Protein AF-A0A352CBV1-F1 (afdb_monomer_lite)

Secondary structure (DSSP, 8-state):
----EEEEEEEETTEEEEEEEETTTTEEEEEEEETTT-HHHHHHHHHHHHHHSPPPP-STT-----SS-----------

Foldseek 3Di:
DQADWDWDWDDDPQKIKIWTARPVPRQIFMDMDGPPPCVVVRVVVRVVCRVPPDDPDPPPDPPPDPPDPPPPPDDPPDD

Radius of gyration: 21.02 Å; chains: 1; bounding box: 58×23×48 Å

Sequence (79 aa):
MPGEILLEWVIDGAWMRCSAVCAATGREAQAIGPAAGAREALAQIAIAKLINAPRPRSAAMAPEPPPFPRGPIGLDLRA

pLDDT: mean 83.41, std 18.11, range [47.19, 98.62]

Structure (mmCIF, N/CA/C/O backbone):
data_AF-A0A352CBV1-F1
#
_entry.id   AF-A0A352CBV1-F1
#
loop_
_atom_site.group_PDB
_atom_site.id
_atom_site.type_symbol
_atom_site.label_atom_id
_atom_site.label_alt_id
_atom_site.label_comp_id
_atom_site.label_asym_id
_atom_site.label_entity_id
_atom_site.label_seq_id
_atom_site.pdbx_PDB_ins_code
_atom_site.Cartn_x
_atom_site.Cartn_y
_atom_site.Cartn_z
_atom_site.occupancy
_atom_site.B_iso_or_equiv
_atom_site.auth_seq_id
_atom_site.auth_comp_id
_atom_site.auth_asym_id
_atom_site.auth_atom_id
_atom_site.pdbx_PDB_model_num
ATOM 1 N N . MET A 1 1 ? -3.291 5.428 16.980 1.00 47.19 1 MET A N 1
ATOM 2 C CA . MET A 1 1 ? -2.089 5.159 16.162 1.00 47.19 1 MET A CA 1
ATOM 3 C C . MET A 1 1 ? -2.496 4.183 15.075 1.00 47.19 1 MET A C 1
ATOM 5 O O . MET A 1 1 ? -3.325 3.333 15.395 1.00 47.19 1 MET A O 1
ATOM 9 N N . PRO A 1 2 ? -2.053 4.322 13.812 1.00 59.81 2 PRO A N 1
ATOM 10 C CA . PRO A 1 2 ? -2.304 3.260 12.846 1.00 59.81 2 PRO A CA 1
ATOM 11 C C . PRO A 1 2 ? -1.632 2.016 13.433 1.00 59.81 2 PRO A C 1
ATOM 13 O O . PRO A 1 2 ? -0.476 2.090 13.839 1.00 59.81 2 PRO A O 1
ATOM 16 N N . GLY A 1 3 ? -2.394 0.945 13.642 1.00 79.12 3 GLY A N 1
ATOM 17 C CA . GLY A 1 3 ? -1.835 -0.317 14.122 1.00 79.12 3 GLY A CA 1
ATOM 18 C C . GLY A 1 3 ? -0.869 -0.907 13.093 1.00 79.12 3 GLY A C 1
ATOM 19 O O . GLY A 1 3 ? -0.342 -0.205 12.234 1.00 79.12 3 GLY A O 1
ATOM 20 N N . GLU A 1 4 ? -0.677 -2.216 13.137 1.00 94.56 4 GLU A N 1
ATOM 21 C CA . GLU A 1 4 ? 0.038 -2.939 12.086 1.00 94.56 4 GLU A CA 1
ATOM 22 C C . GLU A 1 4 ? -0.497 -2.573 10.683 1.00 94.56 4 GLU A C 1
ATOM 24 O O . GLU A 1 4 ? -1.715 -2.535 10.456 1.00 94.56 4 GLU A O 1
ATOM 29 N N . ILE A 1 5 ? 0.419 -2.242 9.765 1.00 96.50 5 ILE A N 1
ATOM 30 C CA . ILE A 1 5 ? 0.119 -1.955 8.359 1.00 96.50 5 ILE A CA 1
ATOM 31 C C . ILE A 1 5 ? 0.701 -3.083 7.516 1.00 96.50 5 ILE A C 1
ATOM 33 O O . ILE A 1 5 ? 1.915 -3.279 7.486 1.00 96.50 5 ILE A O 1
ATOM 37 N N . LEU A 1 6 ? -0.173 -3.787 6.807 1.00 97.75 6 LEU A N 1
ATOM 38 C CA . LEU A 1 6 ? 0.190 -4.824 5.849 1.00 97.75 6 LEU A CA 1
ATOM 39 C C . LEU A 1 6 ? 0.407 -4.176 4.480 1.00 97.75 6 LEU A C 1
ATOM 41 O O . LEU A 1 6 ? -0.369 -3.306 4.078 1.00 97.75 6 LEU A O 1
ATOM 45 N N . LEU A 1 7 ? 1.457 -4.595 3.775 1.00 98.06 7 LEU A N 1
ATOM 46 C CA . LEU A 1 7 ? 1.738 -4.159 2.410 1.00 98.06 7 LEU A CA 1
ATOM 47 C C . LEU A 1 7 ? 1.580 -5.332 1.450 1.00 98.06 7 LEU A C 1
ATOM 49 O O . LEU A 1 7 ? 2.352 -6.290 1.508 1.00 98.06 7 LEU A O 1
ATOM 53 N N . GLU A 1 8 ? 0.629 -5.221 0.533 1.00 98.00 8 GLU A N 1
ATOM 54 C CA . GLU A 1 8 ? 0.413 -6.203 -0.526 1.00 98.00 8 GLU A CA 1
ATOM 55 C C . GLU A 1 8 ? 0.905 -5.660 -1.864 1.00 98.00 8 GLU A C 1
ATOM 57 O O . GLU A 1 8 ? 0.692 -4.494 -2.205 1.00 98.00 8 GLU A O 1
ATOM 62 N N . TRP A 1 9 ? 1.568 -6.522 -2.628 1.00 98.19 9 TRP A N 1
ATOM 63 C CA . TRP A 1 9 ? 2.199 -6.172 -3.893 1.00 98.19 9 TRP A CA 1
ATOM 64 C C . TRP A 1 9 ? 1.613 -7.010 -5.014 1.00 98.19 9 TRP A C 1
ATOM 66 O O . TRP A 1 9 ? 1.575 -8.235 -4.919 1.00 98.19 9 TRP A O 1
ATOM 76 N N . VAL A 1 10 ? 1.209 -6.355 -6.097 1.00 98.25 10 VAL A N 1
ATOM 77 C CA . VAL A 1 10 ? 0.783 -7.028 -7.327 1.00 98.25 10 VAL A CA 1
ATOM 78 C C . VAL A 1 10 ? 1.581 -6.451 -8.480 1.00 98.25 10 VAL A C 1
ATOM 80 O O . VAL A 1 10 ? 1.580 -5.238 -8.671 1.00 98.25 10 VAL A O 1
ATOM 83 N N . ILE A 1 11 ? 2.273 -7.312 -9.222 1.00 98.00 11 ILE A N 1
ATOM 84 C CA . ILE A 1 11 ? 3.009 -6.942 -10.433 1.00 98.00 11 ILE A CA 1
ATOM 85 C C . ILE A 1 11 ? 2.180 -7.379 -11.633 1.00 98.00 11 ILE A C 1
ATOM 87 O O . ILE A 1 11 ? 1.775 -8.537 -11.712 1.00 98.00 11 ILE A O 1
ATOM 91 N N . ASP A 1 12 ? 1.961 -6.449 -12.554 1.00 96.94 12 ASP A N 1
ATOM 92 C CA . ASP A 1 12 ? 1.299 -6.684 -13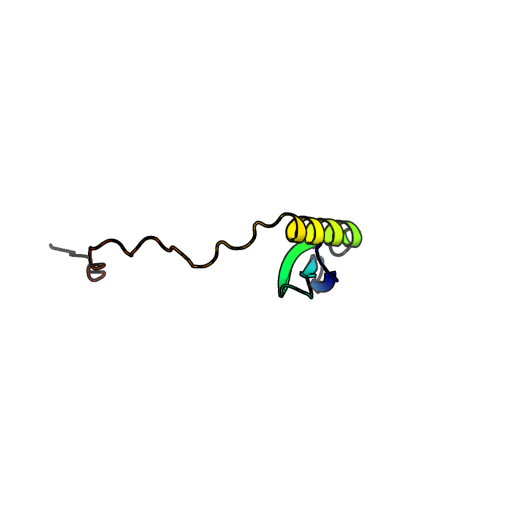.829 1.00 96.94 12 ASP A CA 1
ATOM 93 C C . ASP A 1 12 ? 2.141 -6.063 -14.950 1.00 96.94 12 ASP A C 1
ATOM 95 O O . ASP A 1 12 ? 2.141 -4.850 -15.185 1.00 96.94 12 ASP A O 1
ATOM 99 N N . GLY A 1 13 ? 2.955 -6.904 -15.589 1.00 96.75 13 GLY A N 1
ATOM 100 C CA . GLY A 1 13 ? 3.919 -6.479 -16.599 1.00 96.75 13 GLY A CA 1
ATOM 101 C C . GLY A 1 13 ? 4.872 -5.392 -16.088 1.00 96.75 13 GLY A C 1
ATOM 102 O O . GLY A 1 13 ? 5.613 -5.590 -15.128 1.00 96.75 13 GLY A O 1
ATOM 103 N N . ALA A 1 14 ? 4.863 -4.234 -16.755 1.00 97.69 14 ALA A N 1
ATOM 104 C CA . ALA A 1 14 ? 5.706 -3.085 -16.411 1.00 97.69 14 ALA A CA 1
ATOM 105 C C . ALA A 1 14 ? 5.184 -2.263 -15.215 1.00 97.69 14 ALA A C 1
ATOM 107 O O . ALA A 1 14 ? 5.841 -1.304 -14.800 1.00 97.69 14 ALA A O 1
ATOM 108 N N . TRP A 1 15 ? 4.026 -2.623 -14.659 1.00 98.00 15 TRP A N 1
ATOM 109 C CA . TRP A 1 15 ? 3.358 -1.903 -13.581 1.00 98.00 15 TRP A CA 1
ATOM 110 C C . TRP A 1 15 ? 3.317 -2.723 -12.294 1.00 98.00 15 TRP A C 1
ATOM 112 O O . TRP A 1 15 ? 3.330 -3.952 -12.296 1.00 98.00 15 TRP A O 1
ATOM 122 N N . MET A 1 16 ? 3.258 -2.025 -11.167 1.00 98.19 16 MET A N 1
ATOM 123 C CA . MET A 1 16 ? 3.107 -2.613 -9.846 1.00 98.19 16 MET A CA 1
ATOM 124 C C . MET A 1 16 ? 2.129 -1.782 -9.025 1.00 98.19 16 MET A C 1
ATOM 126 O O . MET A 1 16 ? 2.162 -0.550 -9.048 1.00 98.19 16 MET A O 1
ATOM 130 N N . ARG A 1 17 ? 1.284 -2.469 -8.262 1.00 98.50 17 ARG A N 1
ATOM 131 C CA . ARG A 1 17 ? 0.419 -1.893 -7.238 1.00 98.50 17 ARG A CA 1
ATOM 132 C C . ARG A 1 17 ? 0.944 -2.257 -5.855 1.00 98.50 17 ARG A C 1
ATOM 134 O O . ARG A 1 17 ? 1.264 -3.416 -5.607 1.00 98.50 17 ARG A O 1
ATOM 141 N N . CYS A 1 18 ? 0.970 -1.270 -4.965 1.00 98.62 18 CYS A N 1
ATOM 142 C CA . CYS A 1 18 ? 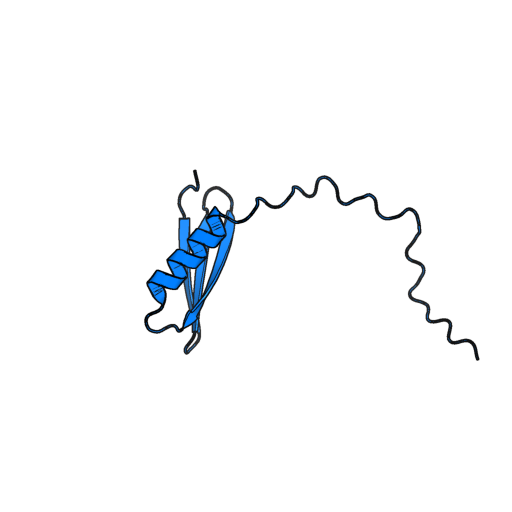1.112 -1.445 -3.526 1.00 98.62 18 CYS A CA 1
ATOM 143 C C . CYS A 1 18 ? -0.217 -1.104 -2.847 1.00 98.62 18 CYS A C 1
ATOM 145 O O . CYS A 1 18 ? -0.706 0.020 -3.002 1.00 98.62 18 CYS A O 1
ATOM 147 N N . SER A 1 19 ? -0.778 -2.050 -2.100 1.00 98.44 19 SER A N 1
ATOM 148 C CA . SER A 1 19 ? -1.898 -1.834 -1.181 1.00 98.44 19 SER A CA 1
ATOM 149 C C . SER A 1 19 ? -1.370 -1.760 0.248 1.00 98.44 19 SER A C 1
ATOM 151 O O . SER A 1 19 ? -0.738 -2.702 0.713 1.00 98.44 19 SER A O 1
ATOM 153 N N . ALA A 1 20 ? -1.634 -0.657 0.947 1.00 98.19 20 ALA A N 1
ATOM 154 C CA . ALA A 1 20 ? -1.382 -0.521 2.376 1.00 98.19 20 ALA A CA 1
ATOM 155 C C . ALA A 1 20 ? -2.693 -0.715 3.142 1.00 98.19 20 ALA A C 1
ATOM 157 O O . ALA A 1 20 ? -3.632 0.059 2.941 1.00 98.19 20 ALA A O 1
ATOM 158 N N . VAL A 1 21 ? -2.744 -1.710 4.030 1.00 97.06 21 VAL A N 1
ATOM 159 C CA . VAL A 1 21 ? -3.946 -2.102 4.783 1.00 97.06 21 VAL A CA 1
ATOM 160 C C . VAL A 1 21 ? -3.687 -1.972 6.282 1.00 97.06 21 VAL A C 1
ATOM 162 O O . VAL A 1 21 ? -2.775 -2.594 6.819 1.00 97.06 21 VAL A O 1
ATOM 165 N N . CYS A 1 22 ? -4.493 -1.180 6.990 1.00 94.94 22 CYS A N 1
ATOM 166 C CA . CYS A 1 22 ? -4.424 -1.097 8.450 1.00 94.94 22 CYS A CA 1
ATOM 167 C C . CYS A 1 22 ? -5.168 -2.283 9.076 1.00 94.94 22 CYS A C 1
ATOM 169 O O . CYS A 1 22 ? -6.403 -2.292 9.078 1.00 94.94 22 CYS A O 1
ATOM 171 N N . ALA A 1 23 ? -4.439 -3.225 9.681 1.00 94.31 23 ALA A N 1
ATOM 172 C CA . ALA A 1 23 ? -4.995 -4.463 10.239 1.00 94.31 23 ALA A CA 1
ATOM 173 C C . ALA A 1 23 ? -6.108 -4.212 11.275 1.00 94.31 23 ALA A C 1
ATOM 175 O O . ALA A 1 23 ? -7.114 -4.911 11.308 1.00 94.31 23 ALA A O 1
ATOM 176 N N . ALA A 1 24 ? -5.969 -3.155 12.080 1.00 91.81 24 ALA A N 1
ATOM 177 C CA . ALA A 1 24 ? -6.934 -2.820 13.127 1.00 91.81 24 ALA A CA 1
ATOM 178 C C . ALA A 1 24 ? -8.255 -2.223 12.605 1.00 91.81 24 ALA A C 1
ATOM 180 O O . ALA A 1 24 ? -9.255 -2.241 13.318 1.00 91.81 24 ALA A O 1
ATOM 181 N N . THR A 1 25 ? -8.263 -1.623 11.409 1.00 89.56 25 THR A N 1
ATOM 182 C CA . THR A 1 25 ? -9.435 -0.875 10.903 1.00 89.56 25 THR A CA 1
ATOM 183 C C . THR A 1 25 ? -9.967 -1.380 9.568 1.00 89.56 25 THR A C 1
ATOM 185 O O . THR A 1 25 ? -11.016 -0.909 9.134 1.00 89.56 25 THR A O 1
ATOM 188 N N . GLY A 1 26 ? -9.238 -2.273 8.892 1.00 91.44 26 GLY A N 1
ATOM 189 C CA . GLY A 1 26 ? -9.543 -2.726 7.534 1.00 91.44 26 GLY A CA 1
ATOM 190 C C . GLY A 1 26 ? -9.435 -1.628 6.471 1.00 91.44 26 GLY A C 1
ATOM 191 O O . GLY A 1 26 ? -9.809 -1.843 5.325 1.00 91.44 26 GLY A O 1
ATOM 192 N N . ARG A 1 27 ? -8.956 -0.428 6.828 1.00 92.69 27 ARG A N 1
ATOM 193 C CA . ARG A 1 27 ? -8.788 0.667 5.870 1.00 92.69 27 ARG A CA 1
ATOM 194 C C . ARG A 1 27 ? -7.637 0.343 4.935 1.00 92.69 27 ARG A C 1
ATOM 196 O O . ARG A 1 27 ? -6.558 -0.016 5.400 1.00 92.69 27 ARG A O 1
ATOM 203 N N . GLU A 1 28 ? -7.864 0.560 3.650 1.00 95.38 28 GLU A N 1
ATOM 204 C CA . GLU A 1 28 ? -6.883 0.335 2.599 1.00 95.38 28 GLU A CA 1
ATOM 205 C C . GLU A 1 28 ? -6.649 1.616 1.793 1.00 95.38 28 GLU A C 1
ATOM 207 O O . GLU A 1 28 ? -7.572 2.400 1.551 1.00 95.38 28 GLU A O 1
ATOM 212 N N . ALA A 1 29 ? -5.406 1.820 1.362 1.00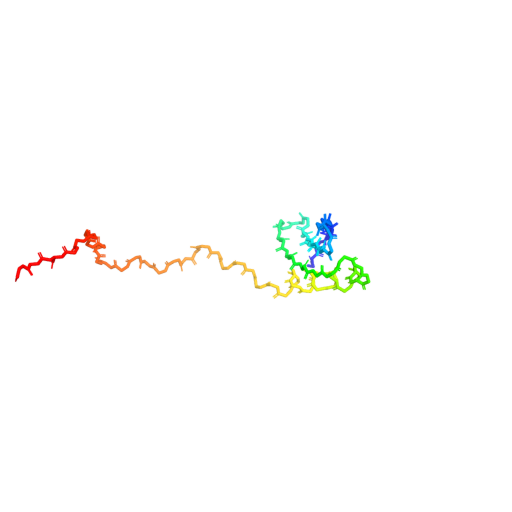 97.38 29 ALA A N 1
ATOM 213 C CA . ALA A 1 29 ? -5.065 2.777 0.321 1.00 97.38 29 ALA A CA 1
ATOM 214 C C . ALA A 1 29 ? -4.047 2.176 -0.650 1.00 97.38 29 ALA A C 1
ATOM 216 O O . ALA A 1 29 ? -3.224 1.347 -0.270 1.00 97.38 29 ALA A O 1
ATOM 217 N N . GLN A 1 30 ? -4.086 2.626 -1.904 1.00 98.12 30 GLN A N 1
ATOM 218 C CA . GLN A 1 30 ? -3.276 2.054 -2.975 1.00 98.12 30 GLN A CA 1
ATOM 219 C C . GLN A 1 30 ? -2.401 3.095 -3.679 1.00 98.12 30 GLN A C 1
ATOM 221 O O . GLN A 1 30 ? -2.778 4.266 -3.846 1.00 98.12 30 GLN A O 1
ATOM 226 N N . ALA A 1 31 ? -1.240 2.649 -4.149 1.00 98.50 31 ALA A N 1
ATOM 227 C CA . ALA A 1 31 ? -0.378 3.366 -5.082 1.00 98.50 31 ALA A CA 1
ATOM 228 C C . ALA A 1 31 ? 0.016 2.437 -6.236 1.00 98.50 31 ALA A C 1
ATOM 230 O O . ALA A 1 31 ? 0.300 1.264 -6.013 1.00 98.50 31 ALA A O 1
ATOM 231 N N . ILE A 1 32 ? 0.023 2.961 -7.461 1.00 98.44 32 ILE A N 1
ATOM 232 C CA . ILE A 1 32 ? 0.366 2.214 -8.676 1.00 98.44 32 ILE A CA 1
ATOM 233 C C . ILE A 1 32 ? 1.441 2.997 -9.424 1.00 98.44 32 ILE A C 1
ATOM 235 O O . ILE A 1 32 ? 1.354 4.223 -9.514 1.00 98.44 32 ILE A O 1
ATOM 239 N N . GLY A 1 33 ? 2.449 2.300 -9.939 1.00 98.00 33 G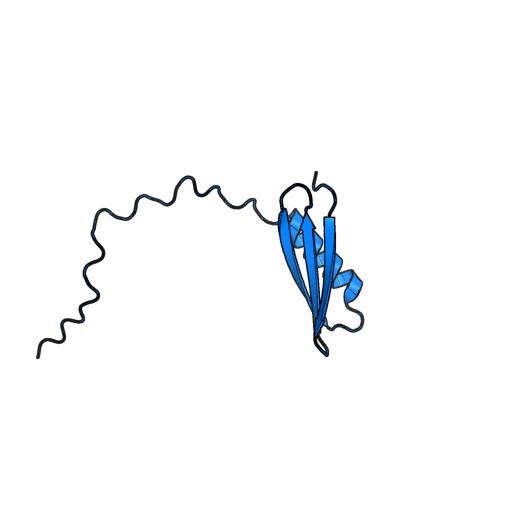LY A N 1
ATOM 240 C CA . GLY A 1 33 ? 3.540 2.899 -10.703 1.00 98.00 33 GLY A CA 1
ATOM 241 C C . GLY A 1 33 ? 4.400 1.851 -11.408 1.00 98.00 33 GLY A C 1
ATOM 242 O O . GLY A 1 33 ? 4.012 0.682 -11.455 1.00 98.00 33 GLY A O 1
ATOM 243 N N . PRO A 1 34 ? 5.556 2.249 -11.965 1.00 97.94 34 PRO A N 1
ATOM 244 C CA . PRO A 1 34 ? 6.471 1.327 -12.630 1.00 97.94 34 PRO A CA 1
ATOM 245 C C . PRO A 1 34 ? 6.943 0.209 -11.693 1.00 97.94 34 PRO A C 1
ATOM 247 O O . PRO A 1 34 ? 7.287 0.464 -10.541 1.00 97.94 34 PRO A O 1
ATOM 250 N N . ALA A 1 35 ? 7.010 -1.029 -12.180 1.00 97.19 35 ALA A N 1
ATOM 251 C CA . ALA A 1 35 ? 7.510 -2.154 -11.384 1.00 97.19 35 ALA A CA 1
ATOM 252 C C . ALA A 1 35 ? 9.019 -2.042 -11.088 1.00 97.19 35 ALA A C 1
ATOM 254 O O . ALA A 1 35 ? 9.490 -2.497 -10.045 1.00 97.19 35 ALA A O 1
ATOM 255 N N . ALA A 1 36 ? 9.779 -1.418 -11.993 1.00 96.75 36 ALA A N 1
ATOM 256 C CA . ALA A 1 36 ? 11.216 -1.220 -11.850 1.00 96.75 36 ALA A CA 1
ATOM 257 C C . ALA A 1 36 ? 11.526 0.068 -11.071 1.00 96.75 36 ALA A C 1
ATOM 259 O O . ALA A 1 36 ? 11.124 1.159 -11.469 1.00 96.75 36 ALA A O 1
ATOM 260 N N . GLY A 1 37 ? 12.267 -0.058 -9.968 1.00 94.38 37 GLY A N 1
ATOM 261 C CA . GLY A 1 37 ? 12.843 1.076 -9.236 1.00 94.38 37 GLY A CA 1
ATOM 262 C C . GLY A 1 37 ? 11.868 1.938 -8.424 1.00 94.38 37 GLY A C 1
ATOM 263 O O . GLY A 1 37 ? 12.316 2.880 -7.782 1.00 94.38 37 GLY A O 1
ATOM 264 N N . ALA A 1 38 ? 10.563 1.639 -8.413 1.00 96.31 38 ALA A N 1
ATOM 265 C CA . ALA A 1 38 ? 9.571 2.441 -7.686 1.00 96.31 38 ALA A CA 1
ATOM 266 C C . ALA A 1 38 ? 9.021 1.773 -6.412 1.00 96.31 38 ALA A C 1
ATOM 268 O O . ALA A 1 38 ? 8.100 2.312 -5.799 1.00 96.31 38 ALA A O 1
ATOM 269 N N . ARG A 1 39 ? 9.551 0.613 -5.995 1.00 96.88 39 ARG A N 1
ATOM 270 C CA . ARG A 1 39 ? 8.983 -0.181 -4.891 1.00 96.88 39 ARG A CA 1
ATOM 271 C C . ARG A 1 39 ? 8.890 0.622 -3.591 1.00 96.88 39 ARG A C 1
ATOM 273 O O . ARG A 1 39 ? 7.793 0.761 -3.058 1.00 96.88 39 ARG A O 1
ATOM 280 N N . GLU A 1 40 ? 9.984 1.191 -3.085 1.00 97.88 40 GLU A N 1
ATOM 281 C CA . GLU A 1 40 ? 9.937 1.945 -1.823 1.00 97.88 40 GLU A CA 1
ATOM 282 C C . GLU A 1 40 ? 9.029 3.179 -1.920 1.00 97.88 40 GLU A C 1
ATOM 284 O O . GLU A 1 40 ? 8.244 3.444 -1.008 1.00 97.88 40 GLU A O 1
ATOM 289 N N . ALA A 1 41 ? 9.081 3.898 -3.045 1.00 98.06 41 ALA A N 1
ATOM 290 C CA . ALA A 1 41 ? 8.258 5.084 -3.269 1.00 98.06 41 ALA A CA 1
ATOM 291 C C . ALA A 1 41 ? 6.756 4.748 -3.261 1.00 98.06 41 ALA A C 1
ATOM 293 O O . ALA A 1 41 ? 5.962 5.452 -2.633 1.00 98.06 41 ALA A O 1
ATOM 294 N N . LEU A 1 42 ? 6.353 3.643 -3.897 1.00 98.50 42 LEU A N 1
ATOM 295 C CA . LEU A 1 42 ? 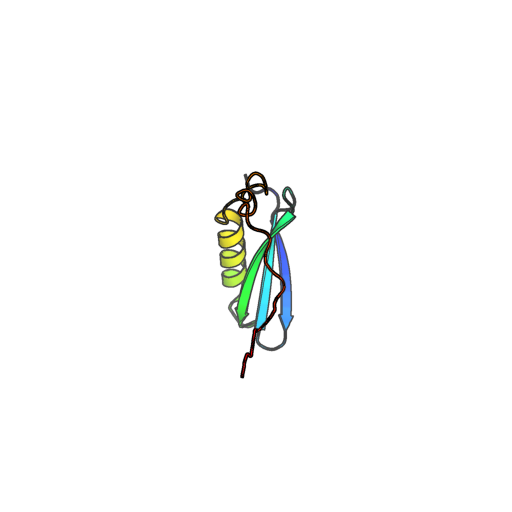4.960 3.192 -3.902 1.00 98.50 42 LEU A CA 1
ATOM 296 C C . LEU A 1 42 ? 4.475 2.802 -2.502 1.00 98.50 42 LEU A C 1
ATOM 298 O O . LEU A 1 42 ? 3.354 3.166 -2.140 1.00 98.50 42 LEU A O 1
ATOM 302 N N . ALA A 1 43 ? 5.314 2.147 -1.691 1.00 98.25 43 ALA A N 1
ATOM 303 C CA . ALA A 1 43 ? 4.983 1.851 -0.295 1.00 98.25 43 ALA A CA 1
ATOM 304 C C . ALA A 1 43 ? 4.762 3.134 0.514 1.00 98.25 43 ALA A C 1
ATOM 306 O O . ALA A 1 43 ? 3.740 3.278 1.185 1.00 98.25 43 ALA A O 1
ATOM 307 N N . GLN A 1 44 ? 5.691 4.091 0.417 1.00 98.31 44 GLN A N 1
ATOM 308 C CA . GLN A 1 44 ? 5.595 5.371 1.121 1.00 98.31 44 GLN A CA 1
ATOM 309 C C . GLN A 1 44 ? 4.322 6.129 0.739 1.00 98.31 44 GLN A C 1
ATOM 311 O O . GLN A 1 44 ? 3.612 6.621 1.617 1.00 98.31 44 GLN A O 1
ATOM 316 N N . ILE A 1 45 ? 3.990 6.176 -0.554 1.00 98.31 45 ILE A N 1
ATOM 317 C CA . ILE A 1 45 ? 2.774 6.834 -1.045 1.00 98.31 45 ILE A CA 1
ATOM 318 C C . ILE A 1 45 ? 1.519 6.119 -0.530 1.00 98.31 45 ILE A C 1
ATOM 320 O O . ILE A 1 45 ? 0.593 6.788 -0.070 1.00 98.31 45 ILE A O 1
ATOM 324 N N . ALA A 1 46 ? 1.460 4.785 -0.593 1.00 98.25 46 ALA A N 1
ATOM 325 C CA . ALA A 1 46 ? 0.305 4.021 -0.118 1.00 98.25 46 ALA A CA 1
ATOM 326 C C . ALA A 1 46 ? 0.084 4.212 1.393 1.00 98.25 46 ALA A C 1
ATOM 328 O O . ALA A 1 46 ? -1.036 4.501 1.821 1.00 98.25 46 ALA A O 1
ATOM 329 N N . ILE A 1 47 ? 1.155 4.163 2.191 1.00 97.25 47 ILE A N 1
ATOM 330 C CA . ILE A 1 47 ? 1.112 4.421 3.638 1.00 97.25 47 ILE A CA 1
ATOM 331 C C . ILE A 1 47 ? 0.675 5.863 3.920 1.00 97.25 47 ILE A C 1
ATOM 333 O O . ILE A 1 47 ? -0.224 6.087 4.732 1.00 97.25 47 ILE A O 1
ATOM 337 N N . ALA A 1 48 ? 1.257 6.849 3.234 1.00 97.19 48 ALA A N 1
ATOM 338 C CA . ALA A 1 48 ? 0.899 8.253 3.419 1.00 97.19 48 ALA A CA 1
ATOM 339 C C . ALA A 1 48 ? -0.575 8.514 3.073 1.00 97.19 48 ALA A C 1
ATOM 341 O O . ALA A 1 48 ? -1.259 9.232 3.804 1.00 97.19 48 ALA A O 1
ATOM 342 N N . LYS A 1 49 ? -1.093 7.899 2.003 1.00 96.06 49 LYS A N 1
ATOM 343 C CA . LYS A 1 49 ? -2.522 7.951 1.663 1.00 96.06 49 LYS A CA 1
ATOM 344 C C . LYS A 1 49 ? -3.377 7.331 2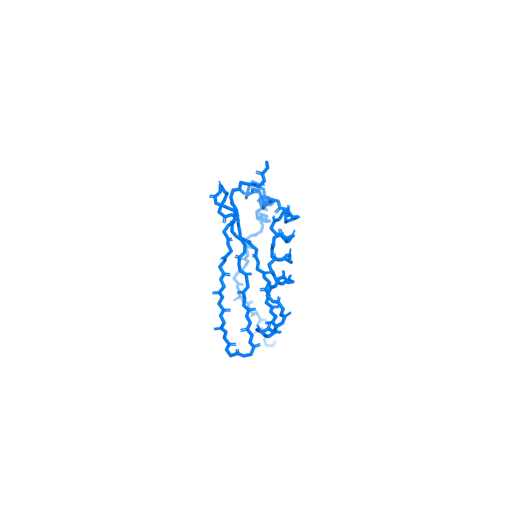.762 1.00 96.06 49 LYS A C 1
ATOM 346 O O . LYS A 1 49 ? -4.384 7.920 3.133 1.00 96.06 49 LYS A O 1
ATOM 351 N N . LEU A 1 50 ? -2.979 6.180 3.300 1.00 95.56 50 LEU A N 1
ATOM 352 C CA . LEU A 1 50 ? -3.728 5.497 4.354 1.00 95.56 50 LEU A CA 1
ATOM 353 C C . LEU A 1 50 ? -3.804 6.332 5.642 1.00 95.56 50 LEU A C 1
ATOM 355 O O . LEU A 1 50 ? -4.883 6.466 6.222 1.00 95.56 50 LEU A O 1
ATOM 359 N N . ILE A 1 51 ? -2.677 6.914 6.066 1.00 93.31 51 ILE A N 1
ATOM 360 C CA . ILE A 1 51 ? -2.576 7.735 7.283 1.00 93.31 51 ILE A CA 1
ATOM 361 C C . ILE A 1 51 ? -3.395 9.021 7.149 1.00 93.31 51 ILE A C 1
ATOM 363 O O . ILE A 1 51 ? -4.119 9.389 8.074 1.00 93.31 51 ILE A O 1
ATOM 367 N N . ASN A 1 52 ? -3.291 9.690 5.998 1.00 93.00 52 ASN A N 1
ATOM 368 C CA . ASN A 1 52 ? -3.907 10.999 5.784 1.00 93.00 52 ASN A CA 1
ATOM 369 C C . ASN A 1 52 ? -5.330 10.921 5.225 1.00 93.00 52 ASN A C 1
ATOM 371 O O . ASN A 1 52 ? -6.010 11.945 5.143 1.00 93.00 52 ASN A O 1
ATOM 375 N N . ALA A 1 53 ? -5.801 9.735 4.832 1.00 88.62 53 ALA A N 1
ATOM 376 C CA . ALA A 1 53 ? -7.159 9.586 4.345 1.00 88.62 53 ALA A CA 1
ATOM 377 C C . ALA A 1 53 ? -8.145 10.031 5.440 1.00 88.62 53 ALA A C 1
ATOM 379 O O . ALA A 1 53 ? -8.049 9.577 6.592 1.00 88.62 53 ALA A O 1
ATOM 380 N N . PRO A 1 54 ? -9.134 10.874 5.109 1.00 80.12 54 PRO A N 1
ATOM 381 C CA . PRO A 1 54 ? -10.194 11.188 6.048 1.00 80.12 54 PRO A CA 1
ATOM 382 C C . PRO A 1 54 ? -10.914 9.890 6.416 1.00 80.12 54 PRO A C 1
ATOM 384 O O . PRO A 1 54 ? -11.098 8.999 5.581 1.00 80.12 54 PRO A O 1
ATOM 387 N N . ARG A 1 55 ? -11.307 9.749 7.685 1.00 72.69 55 ARG A N 1
ATOM 388 C CA . ARG A 1 55 ? -12.197 8.652 8.071 1.00 72.69 55 ARG A CA 1
ATOM 389 C C . ARG A 1 55 ? -13.458 8.799 7.210 1.00 72.69 55 ARG A C 1
ATOM 391 O O . ARG A 1 55 ? -13.944 9.930 7.109 1.00 72.69 55 ARG A O 1
ATOM 398 N N . PRO A 1 56 ? -13.968 7.731 6.571 1.00 67.38 56 PRO A N 1
ATOM 399 C CA . PRO A 1 56 ? -15.238 7.840 5.873 1.00 67.38 56 PRO A CA 1
ATOM 400 C C . PRO A 1 56 ? -16.237 8.443 6.856 1.00 67.38 56 PRO A C 1
ATOM 402 O O . PRO A 1 56 ? -16.325 7.990 8.005 1.00 67.38 56 PRO A O 1
ATOM 405 N N . ARG A 1 57 ? -16.915 9.522 6.444 1.00 61.44 57 ARG A N 1
ATOM 406 C CA . ARG A 1 57 ? -18.047 10.025 7.220 1.00 61.44 57 ARG A CA 1
ATOM 407 C C . ARG A 1 57 ? -18.960 8.823 7.403 1.00 61.44 57 ARG A C 1
ATOM 409 O O . ARG A 1 57 ? -19.274 8.152 6.420 1.00 61.44 57 ARG A O 1
ATOM 416 N N . SER A 1 58 ? -19.288 8.506 8.657 1.00 62.97 58 SER A N 1
ATOM 417 C CA . SER A 1 58 ? -20.344 7.540 8.945 1.00 62.97 58 SER A CA 1
ATOM 418 C C . SER A 1 58 ? -21.503 7.850 8.001 1.00 62.97 58 SER A C 1
ATOM 420 O O . SER A 1 58 ? -21.805 9.024 7.792 1.00 62.97 58 SER A O 1
ATOM 422 N N . ALA A 1 59 ? -22.157 6.834 7.442 1.00 56.53 59 ALA A N 1
ATOM 423 C CA . ALA A 1 59 ? -23.381 7.025 6.662 1.00 56.53 59 ALA A CA 1
ATOM 424 C C . ALA A 1 59 ? -24.514 7.703 7.473 1.00 56.53 59 ALA A C 1
ATOM 426 O O . ALA A 1 59 ? -25.617 7.887 6.967 1.00 56.53 59 ALA A O 1
ATOM 427 N N . ALA A 1 60 ? -24.258 8.094 8.726 1.00 56.41 60 ALA A N 1
ATOM 428 C CA . ALA A 1 60 ? -25.029 9.089 9.443 1.00 56.41 60 ALA A CA 1
ATOM 429 C C . ALA A 1 60 ? -25.050 10.418 8.663 1.00 56.41 60 ALA A C 1
ATOM 431 O O . ALA A 1 60 ? -24.103 11.205 8.688 1.00 56.41 60 ALA A O 1
ATOM 432 N N . MET A 1 61 ? -26.200 10.640 8.025 1.00 50.12 61 MET A N 1
ATOM 433 C CA . MET A 1 61 ? -26.617 11.827 7.286 1.00 50.12 61 MET A CA 1
ATOM 434 C C . MET A 1 61 ? -26.215 11.843 5.806 1.00 50.12 61 MET A C 1
ATOM 436 O O . MET A 1 61 ? -25.564 12.764 5.314 1.00 50.12 61 MET A O 1
ATOM 440 N N . ALA A 1 62 ? -26.726 10.870 5.045 1.00 55.09 62 ALA A N 1
ATOM 441 C CA . ALA A 1 62 ? -27.316 11.284 3.775 1.00 55.09 62 ALA A CA 1
ATOM 442 C C . ALA A 1 62 ? -28.358 12.374 4.112 1.00 55.09 62 ALA A C 1
ATOM 444 O O . ALA A 1 62 ? -29.153 12.143 5.029 1.00 55.09 62 ALA A O 1
ATOM 445 N N . PRO A 1 63 ? -28.348 13.562 3.474 1.00 63.00 63 PRO A N 1
ATOM 446 C CA . PRO A 1 63 ? -29.511 14.436 3.573 1.00 63.00 63 PRO A CA 1
ATOM 447 C C . PRO A 1 63 ? -30.728 13.596 3.185 1.00 63.00 63 PRO A C 1
ATOM 449 O O . PRO A 1 63 ? -30.616 12.769 2.271 1.00 63.00 63 PRO A O 1
ATOM 452 N N . GLU A 1 64 ? -31.842 13.750 3.910 1.00 62.31 64 GLU A N 1
ATOM 453 C CA . GLU A 1 64 ? -33.093 13.100 3.522 1.00 62.31 64 GLU A CA 1
ATOM 454 C C . GLU A 1 64 ? -33.268 13.254 2.006 1.00 62.31 64 GLU A C 1
ATOM 456 O O . GLU A 1 64 ? -33.002 14.345 1.474 1.00 62.31 64 GLU A O 1
ATOM 461 N N . PRO A 1 65 ? -33.624 12.176 1.283 1.00 67.81 65 PRO A N 1
ATOM 462 C CA . PRO A 1 65 ? -33.912 12.307 -0.134 1.00 67.81 65 PRO A CA 1
ATOM 463 C C . PRO A 1 65 ? -34.912 13.462 -0.301 1.00 67.81 65 PRO A C 1
ATOM 465 O O . PRO A 1 65 ? -35.818 13.590 0.525 1.00 67.81 65 PRO A O 1
ATOM 468 N N . PRO A 1 66 ? -34.737 14.340 -1.308 1.00 67.00 66 PRO A N 1
ATOM 469 C CA . PRO A 1 66 ? -35.637 15.471 -1.485 1.00 67.00 66 PRO A CA 1
ATOM 470 C C . PRO A 1 66 ? -37.087 14.963 -1.496 1.00 67.00 66 PRO A C 1
ATOM 472 O O . PRO A 1 66 ? -37.333 13.886 -2.043 1.00 67.00 66 PRO A O 1
ATOM 475 N N . PRO A 1 67 ? -38.052 15.716 -0.940 1.00 74.06 67 PRO A N 1
ATOM 476 C CA . PRO A 1 67 ? -39.434 15.258 -0.739 1.00 74.06 67 PRO A CA 1
ATOM 477 C C . PRO A 1 67 ? -40.194 14.966 -2.042 1.00 74.06 67 PRO A C 1
ATOM 479 O O . PRO A 1 67 ? -41.369 14.608 -2.017 1.00 74.06 67 PRO A O 1
ATOM 482 N N . PHE A 1 68 ? -39.545 15.128 -3.193 1.00 66.19 68 PHE A N 1
ATOM 483 C CA . PHE A 1 68 ? -40.132 14.881 -4.492 1.00 66.19 68 PHE A CA 1
ATOM 484 C C . PHE A 1 68 ? -39.785 13.465 -4.954 1.00 66.19 68 PHE A C 1
ATOM 486 O O . PHE A 1 68 ? -38.600 13.119 -5.034 1.00 66.19 68 PHE A O 1
ATOM 493 N N . PRO A 1 69 ? -40.786 12.640 -5.303 1.00 63.22 69 PRO A N 1
ATOM 494 C CA . PRO A 1 69 ? -40.511 11.368 -5.945 1.00 63.22 69 PRO A CA 1
ATOM 495 C C . PRO A 1 69 ? -39.729 11.648 -7.229 1.00 63.22 69 PRO A C 1
ATOM 497 O O . PRO A 1 69 ? -40.092 12.541 -7.999 1.00 63.22 69 PRO A O 1
ATOM 500 N N . ARG A 1 70 ? -38.644 10.899 -7.471 1.00 64.06 70 ARG A N 1
ATOM 501 C CA . ARG A 1 70 ? -38.036 10.874 -8.805 1.00 64.06 70 ARG A CA 1
ATOM 502 C C . ARG A 1 70 ? -39.138 10.395 -9.742 1.00 64.06 70 ARG A C 1
ATOM 504 O O . ARG A 1 70 ? -39.521 9.228 -9.679 1.00 64.06 70 ARG A O 1
ATOM 511 N N . GLY A 1 71 ? -39.699 11.314 -10.525 1.00 59.66 71 GLY A N 1
ATOM 512 C CA . GLY A 1 71 ? -40.679 10.977 -11.546 1.00 59.66 71 GLY A CA 1
ATOM 513 C C . GLY A 1 71 ? -40.122 9.872 -12.448 1.00 59.66 71 GLY A C 1
ATOM 514 O O . GLY A 1 71 ? -38.897 9.710 -12.534 1.00 59.66 71 GLY A O 1
ATOM 515 N N . PRO A 1 72 ? -40.990 9.079 -13.094 1.00 59.47 72 PRO A N 1
ATOM 516 C CA . PRO A 1 72 ? -40.525 8.066 -14.022 1.00 59.47 72 PRO A CA 1
ATOM 517 C C . PRO A 1 72 ? -39.652 8.747 -15.075 1.00 59.47 72 PRO A C 1
ATOM 519 O O . PRO A 1 72 ? -39.957 9.845 -15.538 1.00 59.47 72 PRO A O 1
ATOM 522 N N . ILE A 1 73 ? -38.544 8.095 -15.414 1.00 61.28 73 ILE A N 1
ATOM 523 C CA . ILE A 1 73 ? -37.689 8.443 -16.544 1.00 61.28 73 ILE A CA 1
ATOM 524 C C . ILE A 1 73 ? -38.586 8.337 -17.782 1.00 61.28 73 ILE A C 1
ATOM 526 O O . ILE A 1 73 ? -38.784 7.261 -18.335 1.00 61.28 73 ILE A O 1
ATOM 530 N N . GLY A 1 74 ? -39.234 9.441 -18.122 1.00 47.34 74 GLY A N 1
ATOM 531 C CA . GLY A 1 74 ? -40.296 9.528 -19.106 1.00 47.34 74 GLY A CA 1
ATOM 532 C C . GLY A 1 74 ? -40.016 10.744 -19.955 1.00 47.34 74 GLY A C 1
ATOM 533 O O . GLY A 1 74 ? -40.505 11.835 -19.690 1.00 47.34 74 GLY A O 1
ATOM 534 N N . LEU A 1 75 ? -39.152 10.533 -20.937 1.00 52.47 75 LEU A N 1
ATOM 535 C CA . LEU A 1 75 ? -39.004 11.372 -22.108 1.00 52.47 75 LEU A CA 1
ATOM 536 C C . LEU A 1 75 ? -40.402 11.603 -22.710 1.00 52.47 75 LEU A C 1
ATOM 538 O O . LEU A 1 75 ? -40.932 10.725 -23.387 1.00 52.47 75 LEU A O 1
ATOM 542 N N . ASP A 1 76 ? -41.016 12.753 -22.433 1.00 54.75 76 ASP A N 1
ATOM 543 C CA . ASP A 1 76 ? -42.218 13.202 -23.138 1.00 54.75 76 ASP A CA 1
ATOM 544 C C . ASP A 1 76 ? -41.763 13.761 -24.497 1.00 54.75 76 ASP A C 1
ATOM 546 O O . ASP A 1 76 ? -41.566 14.962 -24.682 1.00 54.75 76 ASP A O 1
ATOM 550 N N . LEU A 1 77 ? -41.481 12.853 -25.439 1.00 54.41 77 LEU A N 1
ATOM 551 C CA . LEU A 1 77 ? -41.451 13.171 -26.865 1.00 54.41 77 LEU A CA 1
ATOM 552 C C . LEU A 1 77 ? -42.906 13.335 -27.317 1.00 54.41 77 LEU A C 1
ATOM 554 O O . LEU A 1 77 ? -43.518 12.410 -27.853 1.00 54.41 77 LEU A O 1
ATOM 558 N N . ARG A 1 78 ? -43.463 14.519 -27.067 1.00 49.25 78 ARG A N 1
ATOM 559 C CA . ARG A 1 78 ? -44.656 14.992 -27.766 1.00 49.25 78 ARG A CA 1
ATOM 560 C C . ARG A 1 78 ? -44.249 15.645 -29.083 1.00 49.25 78 ARG A C 1
ATOM 562 O O . ARG A 1 78 ? -43.292 16.412 -29.132 1.00 49.25 78 ARG A O 1
ATOM 569 N N . ALA A 1 79 ? -44.997 15.217 -30.095 1.00 48.19 79 ALA A N 1
ATOM 570 C CA . ALA A 1 79 ? -45.021 15.595 -31.502 1.00 48.19 79 ALA A CA 1
ATOM 571 C C . ALA A 1 79 ? -44.847 17.090 -31.800 1.00 48.19 79 ALA A C 1
ATOM 573 O O . ALA A 1 79 ? -45.285 17.920 -30.972 1.00 48.19 79 ALA A O 1
#